Protein AF-A0ABD0NNN8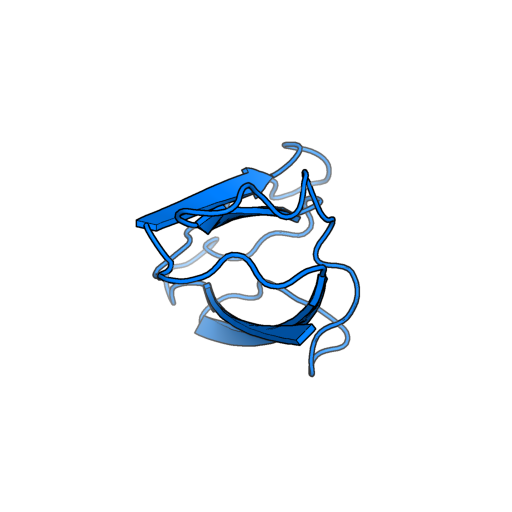-F1 (afdb_monomer_lite)

Structure (mmCIF, N/CA/C/O backbone):
data_AF-A0ABD0NNN8-F1
#
_entry.id   AF-A0ABD0NNN8-F1
#
loop_
_atom_site.group_PDB
_atom_site.id
_atom_site.type_symbol
_atom_site.label_atom_id
_atom_site.label_alt_id
_atom_site.label_comp_id
_atom_site.label_asym_id
_atom_site.label_entity_id
_atom_site.label_seq_id
_atom_site.pdbx_PDB_ins_code
_atom_site.Cartn_x
_atom_site.Cartn_y
_atom_site.Cartn_z
_atom_site.occupancy
_atom_site.B_iso_or_equiv
_atom_site.auth_seq_id
_atom_site.auth_comp_id
_atom_site.auth_asym_id
_atom_site.auth_atom_id
_atom_site.pdbx_PDB_model_num
ATOM 1 N N . ASN A 1 1 ? -3.445 3.532 18.118 1.00 86.50 1 ASN A N 1
ATOM 2 C CA . ASN A 1 1 ? -3.176 2.179 17.594 1.00 86.50 1 ASN A CA 1
ATOM 3 C C . ASN A 1 1 ? -2.260 2.252 16.386 1.00 86.50 1 ASN A C 1
ATOM 5 O O . ASN A 1 1 ? -2.144 3.307 15.764 1.00 86.50 1 ASN A O 1
ATOM 9 N N . SER A 1 2 ? -1.578 1.152 16.086 1.00 94.06 2 SER A N 1
ATOM 10 C CA . SER A 1 2 ? -0.723 1.006 14.907 1.00 94.06 2 SER A CA 1
ATOM 11 C C . SER A 1 2 ? -1.162 -0.215 14.113 1.00 94.06 2 SER A C 1
ATOM 13 O O . SER A 1 2 ? -1.430 -1.261 14.697 1.00 94.06 2 SER A O 1
ATOM 15 N N . TYR A 1 3 ? -1.207 -0.068 12.795 1.00 95.88 3 TYR A N 1
ATOM 16 C CA . TYR A 1 3 ? -1.503 -1.138 11.853 1.00 95.88 3 TYR A CA 1
ATOM 17 C C . TYR A 1 3 ? -0.247 -1.425 11.042 1.00 95.88 3 TYR A C 1
ATOM 19 O O . TYR A 1 3 ? 0.323 -0.508 10.448 1.00 95.88 3 TYR A O 1
ATOM 27 N N . GLU A 1 4 ? 0.185 -2.679 11.036 1.00 97.25 4 GLU A N 1
ATOM 28 C CA . GLU A 1 4 ? 1.265 -3.149 10.176 1.00 97.25 4 GLU A CA 1
ATOM 29 C C . GLU A 1 4 ? 0.663 -3.664 8.868 1.00 97.25 4 GLU A C 1
ATOM 31 O O . GLU A 1 4 ? -0.281 -4.455 8.873 1.00 97.25 4 GLU A O 1
ATOM 36 N N . VAL A 1 5 ? 1.156 -3.147 7.747 1.00 97.44 5 VAL A N 1
ATOM 37 C CA . VAL A 1 5 ? 0.677 -3.476 6.405 1.00 97.44 5 VAL A CA 1
ATOM 38 C C . VAL A 1 5 ? 1.838 -4.066 5.630 1.00 97.44 5 VAL A C 1
ATOM 40 O O . VAL A 1 5 ? 2.820 -3.371 5.377 1.00 97.44 5 VAL A O 1
ATOM 43 N N . HIS A 1 6 ? 1.692 -5.324 5.237 1.00 98.31 6 HIS A N 1
ATOM 44 C CA . HIS A 1 6 ? 2.615 -6.017 4.351 1.00 98.31 6 HIS A CA 1
ATOM 45 C C . HIS A 1 6 ? 2.071 -5.910 2.932 1.00 98.31 6 HIS A C 1
ATOM 47 O O . HIS A 1 6 ? 0.918 -6.264 2.694 1.00 98.31 6 HIS A O 1
ATOM 53 N N . VAL A 1 7 ? 2.878 -5.389 2.017 1.00 98.38 7 VAL A N 1
ATOM 54 C CA . VAL A 1 7 ? 2.526 -5.232 0.606 1.00 98.38 7 VAL A CA 1
ATOM 55 C C . VAL A 1 7 ? 3.471 -6.088 -0.212 1.00 98.38 7 VAL A C 1
ATOM 57 O O . VAL A 1 7 ? 4.680 -5.864 -0.182 1.00 98.38 7 VAL A O 1
ATOM 60 N N . PHE A 1 8 ? 2.929 -7.039 -0.965 1.00 98.50 8 PHE A N 1
ATOM 61 C CA . PHE A 1 8 ? 3.726 -7.903 -1.828 1.00 98.50 8 PHE A CA 1
ATOM 62 C C . PHE A 1 8 ? 3.553 -7.482 -3.281 1.00 98.50 8 PHE A C 1
ATOM 64 O O . PHE A 1 8 ? 2.463 -7.558 -3.849 1.00 98.50 8 PHE A O 1
ATOM 71 N N . THR A 1 9 ? 4.641 -7.051 -3.907 1.00 98.50 9 THR A N 1
ATOM 72 C CA . THR A 1 9 ? 4.663 -6.804 -5.350 1.00 98.50 9 THR A CA 1
ATOM 73 C C . THR A 1 9 ? 5.004 -8.108 -6.057 1.00 98.50 9 THR A C 1
ATOM 75 O O . THR A 1 9 ? 5.955 -8.792 -5.675 1.00 98.50 9 THR A O 1
ATOM 78 N N . GLY A 1 10 ? 4.237 -8.489 -7.079 1.00 98.31 10 GLY A N 1
ATOM 79 C CA . GLY A 1 10 ? 4.464 -9.784 -7.721 1.00 98.31 10 GLY A CA 1
ATOM 80 C C . GLY A 1 10 ? 5.780 -9.854 -8.499 1.00 98.31 10 GLY A C 1
ATOM 81 O O . GLY A 1 10 ? 6.475 -8.861 -8.714 1.00 98.31 10 GLY A O 1
ATOM 82 N N . ASP A 1 11 ? 6.128 -11.062 -8.932 1.00 97.88 11 ASP A N 1
ATOM 83 C CA . ASP A 1 11 ? 7.444 -11.374 -9.507 1.00 97.88 11 ASP A CA 1
ATOM 84 C C . ASP A 1 11 ? 7.439 -11.484 -11.048 1.00 97.88 11 ASP A C 1
ATOM 86 O O . ASP A 1 11 ? 8.296 -12.117 -11.664 1.00 97.88 11 ASP A O 1
ATOM 90 N N . MET A 1 12 ? 6.465 -10.868 -11.721 1.00 96.75 12 MET A N 1
ATOM 91 C CA . MET A 1 12 ? 6.474 -10.794 -13.186 1.00 96.75 12 MET A CA 1
ATOM 92 C C . MET A 1 12 ? 7.297 -9.607 -13.697 1.00 96.75 12 MET A C 1
ATOM 94 O O . MET A 1 12 ? 7.511 -8.611 -13.003 1.00 96.75 12 MET A O 1
ATOM 98 N N . LEU A 1 13 ? 7.788 -9.707 -14.934 1.00 95.94 13 LEU A N 1
ATOM 99 C CA . LEU A 1 13 ? 8.521 -8.614 -15.570 1.00 95.94 13 LEU A CA 1
ATOM 100 C C . LEU A 1 13 ? 7.639 -7.356 -15.633 1.00 95.94 13 LEU A C 1
ATOM 102 O O . LEU A 1 13 ? 6.518 -7.415 -16.130 1.00 95.94 13 LEU A O 1
ATOM 106 N N . GLY A 1 14 ? 8.154 -6.228 -15.138 1.00 94.94 14 GLY A N 1
ATOM 107 C CA . GLY A 1 14 ? 7.407 -4.967 -15.086 1.00 94.94 14 GLY A CA 1
ATOM 108 C C . GLY A 1 14 ? 6.362 -4.887 -13.967 1.00 94.94 14 GLY A C 1
ATOM 109 O O . GLY A 1 14 ? 5.502 -4.018 -14.024 1.00 94.94 14 GLY A O 1
ATOM 110 N N . ALA A 1 15 ? 6.417 -5.776 -12.966 1.00 97.38 15 ALA A N 1
ATOM 111 C CA . ALA A 1 15 ? 5.481 -5.757 -11.843 1.00 97.38 15 ALA A CA 1
ATOM 112 C C . ALA A 1 15 ? 5.662 -4.565 -10.896 1.00 97.38 15 ALA A C 1
ATOM 114 O O . ALA A 1 15 ? 4.686 -4.178 -10.262 1.00 97.38 15 ALA A O 1
ATOM 115 N N . GLY A 1 16 ? 6.882 -4.028 -10.772 1.00 97.38 16 GLY A N 1
ATOM 116 C CA . GLY A 1 16 ? 7.203 -2.949 -9.836 1.00 97.38 16 GLY A CA 1
ATOM 117 C C . GLY A 1 16 ? 6.745 -1.566 -10.291 1.00 97.38 16 GLY A C 1
ATOM 118 O O . GLY A 1 16 ? 6.443 -1.367 -11.468 1.00 97.38 16 GLY A O 1
ATOM 119 N N . THR A 1 17 ? 6.697 -0.611 -9.358 1.00 97.44 17 THR A N 1
ATOM 120 C CA . THR A 1 17 ? 6.258 0.759 -9.651 1.00 97.44 17 THR A CA 1
ATOM 121 C C . THR A 1 17 ? 6.985 1.830 -8.845 1.00 97.44 17 THR A C 1
ATOM 123 O O . THR A 1 17 ? 7.203 1.694 -7.646 1.00 97.44 17 THR A O 1
ATOM 126 N N . ASP A 1 18 ? 7.231 2.969 -9.494 1.00 95.69 18 ASP A N 1
ATOM 127 C CA . ASP A 1 18 ? 7.674 4.201 -8.836 1.00 95.69 18 ASP A CA 1
ATOM 128 C C . ASP A 1 18 ? 6.502 5.141 -8.491 1.00 95.69 18 ASP A C 1
ATOM 130 O O . ASP A 1 18 ? 6.690 6.215 -7.906 1.00 95.69 18 ASP A O 1
ATOM 134 N N . ALA A 1 19 ? 5.265 4.781 -8.844 1.00 97.19 19 ALA A N 1
ATOM 135 C CA . ALA A 1 19 ? 4.099 5.614 -8.571 1.00 97.19 19 ALA A CA 1
ATOM 136 C C . ALA A 1 19 ? 3.880 5.827 -7.062 1.00 97.19 19 ALA A C 1
ATOM 138 O O . ALA A 1 19 ? 4.277 5.040 -6.200 1.00 97.19 19 ALA A O 1
ATOM 139 N N . GLY A 1 20 ? 3.195 6.9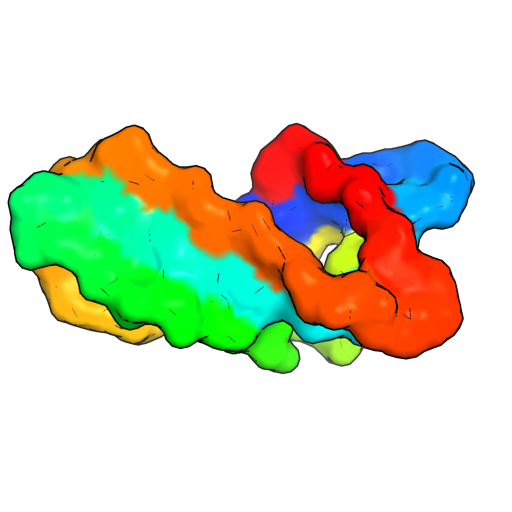13 -6.705 1.00 97.00 20 GLY A N 1
ATOM 140 C CA . GLY A 1 20 ? 2.769 7.105 -5.326 1.00 97.00 20 GLY A CA 1
ATOM 141 C C . GLY A 1 20 ? 1.673 6.105 -4.967 1.00 97.00 20 GLY A C 1
ATOM 142 O O . GLY A 1 20 ? 0.580 6.207 -5.516 1.00 97.00 20 GLY A O 1
ATOM 143 N N . VAL A 1 21 ? 1.928 5.208 -4.011 1.00 97.88 21 VAL A N 1
ATOM 144 C CA . VAL A 1 21 ? 0.932 4.251 -3.494 1.00 97.88 21 VAL A CA 1
ATOM 145 C C . VAL A 1 21 ? 0.269 4.774 -2.216 1.00 97.88 21 VAL A C 1
ATOM 147 O O . VAL A 1 21 ? 0.907 5.381 -1.346 1.00 97.88 21 VAL A O 1
ATOM 150 N N . TYR A 1 22 ? -1.040 4.562 -2.118 1.00 98.25 22 TYR A N 1
ATOM 151 C CA . TYR A 1 22 ? -1.909 5.054 -1.058 1.00 98.25 22 TYR A CA 1
ATOM 152 C C . TYR A 1 22 ? -2.819 3.938 -0.557 1.00 98.25 22 TYR A C 1
ATOM 154 O O . TYR A 1 22 ? -3.326 3.148 -1.352 1.00 98.25 22 TYR A O 1
ATOM 162 N N . ILE A 1 23 ? -3.071 3.926 0.747 1.00 98.19 23 ILE A N 1
ATOM 163 C CA . ILE A 1 23 ? -3.919 2.951 1.428 1.00 98.19 23 ILE A CA 1
ATOM 164 C C . ILE A 1 23 ? -5.024 3.650 2.225 1.00 98.19 23 ILE A C 1
ATOM 166 O O . ILE A 1 23 ? -4.811 4.730 2.772 1.00 98.19 23 ILE A O 1
ATOM 170 N N . ASN A 1 24 ? -6.190 3.023 2.329 1.00 98.00 24 ASN A N 1
ATOM 171 C CA . ASN A 1 24 ? -7.182 3.315 3.357 1.00 98.00 24 ASN A CA 1
ATOM 172 C C . ASN A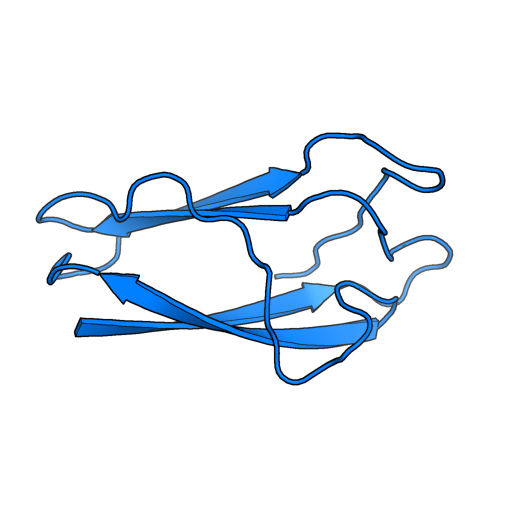 1 24 ? -7.669 2.001 3.984 1.00 98.00 24 ASN A C 1
ATOM 174 O O . ASN A 1 24 ? -8.076 1.088 3.258 1.00 98.00 24 ASN A O 1
ATOM 178 N N . ILE A 1 25 ? -7.611 1.904 5.311 1.00 97.94 25 ILE A N 1
ATOM 179 C CA . ILE A 1 25 ? -8.042 0.736 6.081 1.00 97.94 25 ILE A CA 1
ATOM 180 C C . ILE A 1 25 ? -9.379 1.071 6.740 1.00 97.94 25 ILE A C 1
ATOM 182 O O . ILE A 1 25 ? -9.492 2.087 7.421 1.00 97.94 25 ILE A O 1
ATOM 186 N N . TYR A 1 26 ? -10.370 0.204 6.552 1.00 97.69 26 TYR A N 1
ATOM 187 C CA . TYR A 1 26 ? -11.725 0.344 7.076 1.00 97.69 26 TYR A CA 1
ATOM 188 C C . TYR A 1 26 ? -11.982 -0.714 8.150 1.00 97.69 26 TYR A C 1
ATOM 190 O O . TYR A 1 26 ? -11.757 -1.908 7.918 1.00 97.69 26 TYR A O 1
ATOM 198 N N . GLY A 1 27 ? -12.514 -0.290 9.291 1.00 97.62 27 GLY A N 1
ATOM 199 C CA . GLY A 1 27 ? -13.027 -1.161 10.344 1.00 97.62 27 GLY A CA 1
ATOM 200 C C . GLY A 1 27 ? -14.428 -0.751 10.792 1.00 97.62 27 GLY A C 1
ATOM 201 O O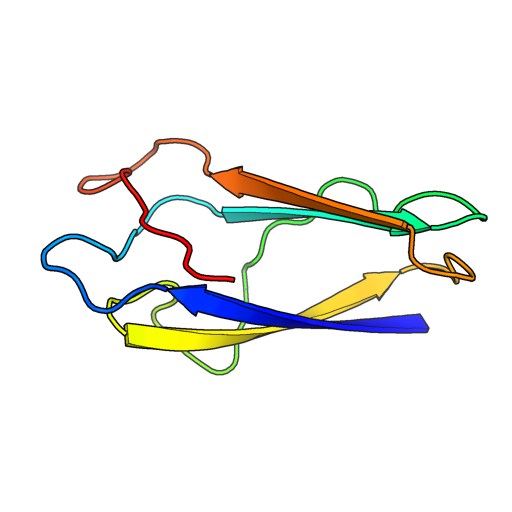 . GLY A 1 27 ? -15.059 0.127 10.206 1.00 97.62 27 GLY A O 1
ATOM 202 N N . GLU A 1 28 ? -14.939 -1.415 11.822 1.00 98.00 28 GLU A N 1
ATOM 203 C CA . GLU A 1 28 ? -16.277 -1.154 12.374 1.00 98.00 28 GLU A CA 1
ATOM 204 C C . GLU A 1 28 ? -16.432 0.250 12.960 1.00 98.00 28 GLU A C 1
ATOM 206 O O . GLU A 1 28 ? -17.519 0.819 12.901 1.00 98.00 28 GLU A O 1
ATOM 211 N N . MET A 1 29 ? -15.353 0.815 13.505 1.00 97.25 29 MET A N 1
ATOM 212 C CA . MET A 1 29 ? -15.372 2.115 14.183 1.00 97.25 29 MET A CA 1
ATOM 213 C C . MET A 1 29 ? -14.928 3.285 13.289 1.00 97.25 29 MET A C 1
ATOM 215 O O . MET A 1 29 ? -14.772 4.402 13.777 1.00 97.25 29 MET A O 1
ATOM 219 N N . GLY A 1 30 ? -14.730 3.056 11.985 1.00 96.31 30 GLY A N 1
ATOM 220 C CA . GLY A 1 30 ? -14.350 4.090 11.019 1.00 96.31 30 GLY A CA 1
ATOM 221 C C . GLY A 1 30 ? -13.231 3.654 10.075 1.00 96.31 30 GLY A C 1
ATOM 222 O O . GLY A 1 30 ? -13.035 2.464 9.826 1.00 96.31 30 GLY A O 1
ATOM 223 N N . ASP A 1 31 ? -12.483 4.620 9.540 1.00 96.75 31 ASP A N 1
ATOM 224 C CA . ASP A 1 31 ? -11.361 4.368 8.636 1.00 96.75 31 ASP A CA 1
ATOM 225 C C . ASP A 1 31 ? -10.144 5.249 8.940 1.00 96.75 31 ASP A C 1
ATOM 227 O O . ASP A 1 31 ? -10.222 6.250 9.655 1.00 96.75 31 ASP A O 1
ATOM 231 N N . THR A 1 32 ? -8.981 4.869 8.413 1.00 96.38 32 THR A N 1
ATOM 232 C CA . THR A 1 32 ? -7.739 5.620 8.645 1.00 96.38 32 THR A CA 1
ATOM 233 C C . THR A 1 32 ? -7.689 6.951 7.903 1.00 96.38 32 THR A C 1
ATOM 235 O O . THR A 1 32 ? -6.746 7.724 8.116 1.00 96.38 32 THR A O 1
ATOM 238 N N . GLY A 1 33 ? -8.627 7.210 6.993 1.00 96.56 33 GLY A N 1
ATOM 239 C CA . GLY A 1 33 ? -8.433 8.104 5.867 1.00 96.56 33 GLY A CA 1
ATOM 240 C C . GLY A 1 33 ? -7.380 7.555 4.906 1.00 96.56 33 GLY A C 1
ATOM 241 O O . GLY A 1 33 ? -6.695 6.562 5.169 1.00 96.56 33 GLY A O 1
ATOM 242 N N . GLU A 1 34 ? -7.207 8.236 3.779 1.00 96.94 34 GLU A N 1
ATOM 243 C CA . GLU A 1 34 ? -6.171 7.869 2.824 1.00 96.94 34 GLU A CA 1
ATOM 244 C C . GLU A 1 34 ? -4.772 8.251 3.335 1.00 96.94 34 GLU A C 1
ATOM 246 O O . GLU A 1 34 ? -4.495 9.403 3.681 1.00 96.94 34 GLU A O 1
ATOM 251 N N . ARG A 1 35 ? -3.862 7.277 3.363 1.00 97.38 35 ARG A N 1
ATOM 252 C CA . ARG A 1 35 ? -2.478 7.420 3.817 1.00 97.38 35 ARG A CA 1
ATOM 253 C C . ARG A 1 35 ? -1.528 7.056 2.690 1.00 97.38 35 ARG A C 1
ATOM 255 O O . ARG A 1 35 ? -1.660 6.007 2.071 1.00 97.38 35 ARG A O 1
ATOM 262 N N . LYS A 1 36 ? -0.539 7.912 2.427 1.00 97.62 36 LYS A N 1
ATOM 263 C CA . LYS A 1 36 ? 0.526 7.593 1.469 1.00 97.62 36 LYS A CA 1
ATOM 264 C C . LYS A 1 36 ? 1.537 6.642 2.110 1.00 97.62 36 LYS A C 1
ATOM 266 O O . LYS A 1 36 ? 2.066 6.953 3.178 1.00 97.62 36 LYS A O 1
ATOM 271 N N . LEU A 1 37 ? 1.861 5.554 1.422 1.00 97.75 37 LEU A N 1
ATOM 272 C CA . LEU A 1 37 ? 2.872 4.582 1.833 1.00 97.75 37 LEU A CA 1
ATOM 273 C C . LEU A 1 37 ? 4.277 5.121 1.515 1.00 97.75 37 LEU A C 1
ATOM 275 O O . LEU A 1 37 ? 4.827 4.904 0.439 1.00 97.75 37 LEU A O 1
ATOM 279 N N . ARG A 1 38 ? 4.825 5.943 2.422 1.00 95.38 38 ARG A N 1
ATOM 280 C CA . ARG A 1 38 ? 6.077 6.694 2.188 1.00 95.38 38 ARG A CA 1
ATOM 281 C C . ARG A 1 38 ? 7.339 6.016 2.714 1.00 95.38 38 ARG A C 1
ATOM 283 O O . ARG A 1 38 ? 8.400 6.250 2.150 1.00 95.38 38 ARG A O 1
ATOM 290 N N . LYS A 1 39 ? 7.242 5.284 3.823 1.00 96.31 39 LYS A N 1
ATOM 291 C CA . LYS A 1 39 ? 8.388 4.693 4.523 1.00 96.31 39 LYS A CA 1
ATOM 292 C C . LYS A 1 39 ? 8.089 3.227 4.806 1.00 96.31 39 LYS A C 1
ATOM 294 O O . LYS A 1 39 ? 7.201 2.971 5.616 1.00 96.31 39 LYS A O 1
ATOM 299 N N . SER A 1 40 ? 8.807 2.326 4.145 1.00 97.56 40 SER A N 1
ATOM 300 C CA . SER A 1 40 ? 8.841 0.903 4.485 1.00 97.56 40 SER A CA 1
ATOM 301 C C . SER A 1 40 ? 10.195 0.532 5.100 1.00 97.56 40 SER A C 1
ATOM 303 O O . SER A 1 40 ? 11.043 1.393 5.354 1.00 97.56 40 SER A O 1
ATOM 305 N N . ASN A 1 41 ? 10.397 -0.764 5.315 1.00 97.56 41 ASN A N 1
ATOM 306 C CA . ASN A 1 41 ? 11.688 -1.407 5.556 1.00 97.56 41 ASN A CA 1
ATOM 307 C C . ASN A 1 41 ? 12.673 -1.314 4.367 1.00 97.56 41 ASN A C 1
ATOM 309 O O . ASN A 1 41 ? 13.843 -1.656 4.536 1.00 97.56 41 ASN A O 1
ATOM 313 N N . HIS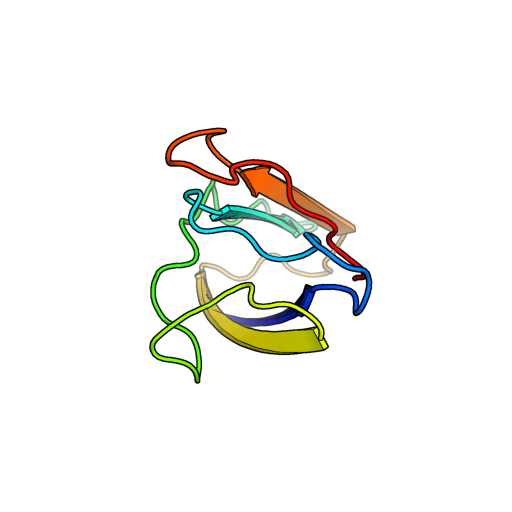 A 1 42 ? 12.247 -0.830 3.195 1.00 97.69 42 HIS A N 1
ATOM 314 C CA . HIS A 1 42 ? 13.095 -0.638 2.019 1.00 97.69 42 HIS A CA 1
ATOM 315 C C . HIS A 1 42 ? 13.190 0.839 1.590 1.00 97.69 42 HIS A C 1
ATOM 317 O O . HIS A 1 42 ? 12.254 1.628 1.720 1.00 97.69 42 HIS A O 1
ATOM 323 N N . LEU A 1 43 ? 14.359 1.232 1.061 1.00 96.06 43 LEU A N 1
ATOM 324 C CA . LEU A 1 43 ? 14.578 2.582 0.514 1.00 96.06 43 LEU A CA 1
ATOM 325 C C . LEU A 1 43 ? 13.852 2.781 -0.817 1.00 96.06 43 LEU A C 1
ATOM 327 O O . LEU A 1 43 ? 13.248 3.833 -1.035 1.00 96.06 43 LEU A O 1
ATOM 331 N N . ASN A 1 44 ? 13.915 1.769 -1.686 1.00 95.50 44 ASN A N 1
ATOM 332 C CA . ASN A 1 44 ? 13.087 1.684 -2.875 1.00 95.50 44 ASN A CA 1
ATOM 333 C C . ASN A 1 44 ? 11.991 0.641 -2.647 1.00 95.50 44 ASN A C 1
ATOM 335 O O . ASN A 1 44 ? 12.301 -0.456 -2.189 1.00 95.50 44 ASN A O 1
ATOM 339 N N . LYS A 1 45 ? 10.745 1.033 -2.910 1.00 97.19 45 LYS A N 1
ATOM 340 C CA . LYS A 1 45 ? 9.536 0.323 -2.470 1.00 97.19 45 LYS A CA 1
ATOM 341 C C . LYS A 1 45 ? 8.759 -0.102 -3.693 1.00 97.19 45 LYS A C 1
ATOM 343 O O . LYS A 1 45 ? 8.766 0.655 -4.658 1.00 97.19 45 LYS A O 1
ATOM 348 N N . PHE A 1 46 ? 7.980 -1.162 -3.560 1.00 97.44 46 PHE A N 1
ATOM 349 C CA . PHE A 1 46 ? 7.130 -1.715 -4.604 1.00 97.44 46 PHE A CA 1
ATOM 350 C C . PHE A 1 46 ? 7.940 -2.241 -5.790 1.00 97.44 46 PHE A C 1
ATOM 352 O O . PHE A 1 46 ? 7.512 -2.138 -6.939 1.00 97.44 46 PHE A O 1
ATOM 359 N N . GLU A 1 47 ? 9.116 -2.806 -5.511 1.00 97.69 47 GLU A N 1
ATOM 360 C CA . GLU A 1 47 ? 9.942 -3.463 -6.519 1.00 97.69 47 GLU A CA 1
ATOM 361 C C . GLU A 1 47 ? 9.446 -4.878 -6.819 1.00 97.69 47 GLU A C 1
ATOM 363 O O . GLU A 1 47 ? 8.822 -5.538 -5.992 1.00 97.69 47 GLU A O 1
ATOM 368 N N . ARG A 1 48 ? 9.734 -5.372 -8.024 1.00 97.50 48 ARG A N 1
ATOM 369 C CA . ARG A 1 48 ? 9.356 -6.729 -8.442 1.00 97.50 48 ARG A CA 1
ATOM 370 C C . ARG A 1 48 ? 9.798 -7.776 -7.403 1.00 97.50 48 ARG A C 1
ATOM 372 O O . ARG A 1 48 ? 10.975 -7.834 -7.053 1.00 97.50 48 ARG A O 1
ATOM 379 N N . GLY A 1 49 ? 8.866 -8.629 -6.973 1.00 98.00 49 GLY A N 1
ATOM 380 C CA . GLY A 1 49 ? 9.118 -9.717 -6.021 1.00 98.00 49 GLY A CA 1
ATOM 381 C C . GLY A 1 49 ? 9.418 -9.261 -4.586 1.00 98.00 49 GLY A C 1
ATOM 382 O O . GLY A 1 49 ? 9.836 -10.081 -3.770 1.00 98.00 49 GLY A O 1
ATOM 383 N N . GLN A 1 50 ? 9.243 -7.973 -4.278 1.00 98.19 50 GLN A N 1
ATOM 384 C CA . GLN A 1 50 ? 9.541 -7.390 -2.972 1.00 98.19 50 GLN A CA 1
ATOM 385 C C . GLN A 1 50 ? 8.335 -7.446 -2.028 1.00 98.19 50 GLN A C 1
ATOM 387 O O . GLN A 1 50 ? 7.182 -7.285 -2.441 1.00 98.19 50 GLN A O 1
ATOM 392 N N . GLU A 1 51 ? 8.632 -7.617 -0.741 1.00 98.62 51 GLU A N 1
ATOM 393 C CA . GLU A 1 51 ? 7.715 -7.362 0.365 1.00 98.62 51 GLU A CA 1
ATOM 394 C C . GLU A 1 51 ? 8.097 -6.047 1.052 1.00 98.62 51 GLU A C 1
ATOM 396 O O . GLU A 1 51 ? 9.195 -5.913 1.595 1.00 98.62 51 GLU A O 1
ATOM 401 N N . ASP A 1 52 ? 7.175 -5.089 1.067 1.00 98.69 52 ASP A N 1
ATOM 402 C CA . ASP A 1 52 ? 7.314 -3.849 1.819 1.00 98.69 52 ASP A CA 1
ATOM 403 C C . ASP A 1 52 ? 6.406 -3.852 3.047 1.00 98.69 52 ASP A C 1
ATOM 405 O O . ASP A 1 52 ? 5.192 -4.038 2.943 1.00 98.69 52 ASP A O 1
ATOM 409 N N . VAL A 1 53 ? 6.983 -3.557 4.210 1.00 98.44 53 VAL A N 1
ATOM 410 C CA . VAL A 1 53 ? 6.263 -3.456 5.483 1.00 98.44 53 VAL A CA 1
ATOM 411 C C . VAL A 1 53 ? 6.125 -1.993 5.887 1.00 98.44 53 VAL A C 1
ATOM 413 O O . VAL A 1 53 ? 7.120 -1.279 6.029 1.00 98.44 53 VAL A O 1
ATOM 416 N N . PHE A 1 54 ? 4.889 -1.542 6.096 1.00 98.25 54 PHE A N 1
ATOM 417 C CA . PHE A 1 54 ? 4.555 -0.176 6.496 1.00 98.25 54 PHE A CA 1
ATOM 418 C C . PHE A 1 54 ? 3.834 -0.150 7.840 1.00 98.25 54 PHE A C 1
ATOM 420 O O . PHE A 1 54 ? 2.918 -0.931 8.085 1.00 98.25 54 PHE A O 1
ATOM 427 N N . THR A 1 55 ? 4.160 0.837 8.673 1.00 97.56 55 THR A N 1
ATOM 428 C CA . THR A 1 55 ? 3.398 1.130 9.893 1.00 97.56 55 THR A CA 1
ATOM 429 C C . THR A 1 55 ? 2.478 2.327 9.671 1.00 97.56 55 THR A C 1
ATOM 431 O O . THR A 1 55 ? 2.934 3.443 9.409 1.00 97.56 55 THR A O 1
ATOM 434 N N . ILE A 1 56 ? 1.172 2.115 9.823 1.00 96.31 56 ILE A N 1
ATOM 435 C CA . ILE A 1 56 ? 0.146 3.156 9.741 1.00 96.31 56 ILE A CA 1
ATOM 436 C C . ILE A 1 56 ? -0.361 3.479 11.143 1.00 96.31 56 ILE A C 1
ATOM 438 O O . ILE A 1 56 ? -0.909 2.628 11.841 1.00 96.31 56 ILE A O 1
ATOM 442 N N . MET A 1 57 ? -0.195 4.734 11.557 1.00 93.88 57 MET A N 1
ATOM 443 C CA . MET A 1 57 ? -0.750 5.228 12.817 1.00 93.88 57 MET A CA 1
ATOM 444 C C . MET A 1 57 ? -2.201 5.668 12.626 1.00 93.88 57 MET A C 1
ATOM 446 O O . MET A 1 57 ? -2.516 6.395 11.681 1.00 93.88 57 MET A O 1
ATOM 450 N N . GLY A 1 58 ? -3.072 5.261 13.548 1.00 91.50 58 GLY A N 1
ATOM 451 C CA . GLY A 1 58 ? -4.492 5.588 13.503 1.00 91.50 58 GLY A CA 1
ATOM 452 C C . GLY A 1 58 ? -5.206 5.403 14.840 1.00 91.50 58 GLY A C 1
ATOM 453 O O . GLY A 1 58 ? -4.638 4.923 15.830 1.00 91.50 58 GLY A O 1
ATOM 454 N N . MET A 1 59 ? -6.476 5.808 14.854 1.00 93.88 59 MET A N 1
ATOM 455 C CA . MET A 1 59 ? -7.404 5.449 15.927 1.00 93.88 59 MET A CA 1
ATOM 456 C C 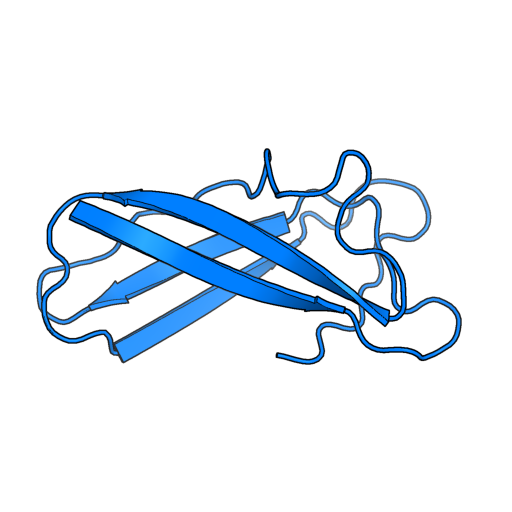. MET A 1 59 ? -7.691 3.948 15.889 1.00 93.88 59 MET A C 1
ATOM 458 O O . MET A 1 59 ? -7.346 3.271 14.923 1.00 93.88 59 MET A O 1
ATOM 462 N N . ASP A 1 60 ? -8.297 3.430 16.952 1.00 96.12 60 ASP A N 1
ATOM 463 C CA . ASP A 1 60 ? -8.825 2.075 16.915 1.00 96.12 60 ASP A CA 1
ATOM 464 C C . ASP A 1 60 ? -9.983 1.987 15.916 1.00 96.12 60 ASP A C 1
ATOM 466 O O . ASP A 1 60 ? -10.971 2.705 16.042 1.00 96.12 60 ASP A O 1
ATOM 470 N N . LEU A 1 61 ? -9.848 1.120 14.920 1.00 97.19 61 LEU A N 1
ATOM 471 C CA . LEU A 1 61 ? -10.876 0.846 13.922 1.00 97.19 61 LEU A CA 1
ATOM 472 C C . LEU A 1 61 ? -11.795 -0.311 14.340 1.00 97.19 61 LEU A C 1
ATOM 474 O O . LEU A 1 61 ? -12.768 -0.588 13.640 1.00 97.19 61 LEU A O 1
ATOM 478 N N . GLY A 1 62 ? -11.506 -0.999 15.450 1.00 96.94 62 GLY A N 1
ATOM 479 C CA . GLY A 1 62 ? -12.193 -2.232 15.825 1.00 96.94 62 GLY A CA 1
ATOM 480 C C . GLY A 1 62 ? -11.862 -3.368 14.860 1.00 96.94 62 GLY A C 1
ATOM 481 O O . GLY A 1 62 ? -10.739 -3.468 14.359 1.00 96.94 62 GLY A O 1
ATOM 482 N N . LEU A 1 63 ? -12.839 -4.234 14.576 1.00 96.81 63 LEU A N 1
ATOM 483 C CA . LEU A 1 63 ? -12.640 -5.331 13.631 1.00 96.81 63 LEU A CA 1
ATOM 484 C C . LEU A 1 63 ? -12.438 -4.782 12.211 1.00 96.81 63 LEU A C 1
ATOM 486 O O . LEU A 1 63 ? -13.306 -4.094 11.669 1.00 96.81 63 LEU A O 1
ATOM 490 N N . LEU A 1 64 ? -11.301 -5.113 11.594 1.00 96.94 64 LEU A N 1
ATOM 491 C CA . LEU A 1 64 ? -10.997 -4.719 10.219 1.00 96.94 64 LEU A CA 1
ATOM 492 C C . LEU A 1 64 ? -11.953 -5.407 9.242 1.00 96.94 64 LEU A C 1
ATOM 494 O O . LEU A 1 64 ? -12.228 -6.602 9.353 1.00 96.94 64 LEU A O 1
ATOM 498 N N . LYS A 1 65 ? -12.460 -4.649 8.270 1.00 97.56 65 LYS A N 1
ATOM 499 C CA . LYS A 1 65 ? -13.451 -5.126 7.293 1.00 97.56 65 LYS A CA 1
ATOM 500 C C . LYS A 1 65 ? -12.934 -5.107 5.869 1.00 97.56 65 LYS A C 1
ATOM 502 O O . LYS A 1 65 ? -13.279 -5.980 5.078 1.00 97.56 65 LYS A O 1
ATOM 507 N N . LYS A 1 66 ? -12.165 -4.078 5.517 1.00 96.19 66 LYS A N 1
ATOM 508 C CA . LYS A 1 66 ? -11.730 -3.835 4.143 1.00 96.19 66 LYS A CA 1
ATOM 509 C C . LYS A 1 66 ? -10.460 -3.001 4.121 1.00 96.19 66 LYS A C 1
ATOM 511 O O . LYS A 1 66 ? -10.258 -2.126 4.955 1.00 96.19 66 LYS A O 1
ATOM 516 N N . LEU A 1 67 ? -9.669 -3.208 3.080 1.00 96.50 67 LEU A N 1
ATOM 517 C CA . LEU A 1 67 ? -8.562 -2.349 2.699 1.00 96.50 67 LEU A CA 1
ATOM 518 C C . LEU A 1 67 ? -8.796 -1.859 1.268 1.00 96.50 67 LEU A C 1
ATOM 520 O O . LEU A 1 67 ? -9.300 -2.592 0.416 1.00 96.50 67 LEU A O 1
ATOM 524 N N . ARG A 1 68 ? -8.475 -0.594 1.005 1.00 97.94 68 ARG A N 1
ATOM 525 C CA . ARG A 1 68 ? -8.395 -0.043 -0.347 1.00 97.94 68 ARG A CA 1
ATOM 526 C C . ARG A 1 68 ? -6.977 0.430 -0.584 1.00 97.94 68 ARG A C 1
ATOM 528 O O . ARG A 1 68 ? -6.466 1.230 0.191 1.00 97.94 68 ARG A O 1
ATOM 535 N N . ILE A 1 69 ? -6.392 -0.008 -1.684 1.00 98.06 69 ILE A N 1
ATOM 536 C CA . ILE A 1 69 ? -5.084 0.436 -2.140 1.00 98.06 69 ILE A CA 1
ATOM 537 C C . ILE A 1 69 ? -5.212 1.007 -3.547 1.00 98.06 69 ILE A C 1
ATOM 539 O O . ILE A 1 69 ? -6.025 0.543 -4.349 1.00 98.06 69 ILE A O 1
ATOM 543 N N . ARG A 1 70 ? -4.479 2.082 -3.820 1.00 97.00 70 ARG A N 1
ATOM 544 C CA . ARG A 1 70 ? -4.411 2.711 -5.140 1.00 97.00 70 ARG A CA 1
ATOM 545 C C . ARG A 1 70 ? -3.022 3.282 -5.378 1.00 97.00 70 ARG A C 1
ATOM 547 O O . ARG A 1 70 ? -2.298 3.566 -4.428 1.00 97.00 70 ARG A O 1
ATOM 554 N N . HIS A 1 71 ? -2.712 3.566 -6.632 1.00 97.19 71 HIS A N 1
ATOM 555 C CA . HIS A 1 71 ? -1.570 4.386 -7.020 1.00 97.19 71 HIS A CA 1
ATOM 556 C C . HIS A 1 71 ? -2.056 5.698 -7.663 1.00 97.19 71 HIS A C 1
ATOM 558 O O . HIS A 1 71 ? -3.257 5.883 -7.885 1.00 97.19 71 HIS A O 1
ATOM 564 N N . ASP A 1 72 ? -1.165 6.664 -7.882 1.00 96.69 72 ASP A N 1
ATOM 565 C CA . ASP A 1 72 ? -1.487 7.954 -8.518 1.00 96.69 72 ASP A CA 1
ATOM 566 C C . ASP A 1 72 ? -1.195 8.000 -10.026 1.00 96.69 72 ASP A C 1
ATOM 568 O O . ASP A 1 72 ? -1.379 9.044 -10.650 1.00 96.69 72 ASP A O 1
ATOM 572 N N . ASN A 1 73 ? -0.778 6.871 -10.603 1.00 95.19 73 ASN A N 1
ATOM 573 C CA . ASN A 1 73 ? -0.425 6.710 -12.012 1.00 95.19 73 ASN A CA 1
ATOM 574 C C . ASN A 1 73 ? 0.647 7.702 -12.521 1.00 95.19 73 ASN A C 1
ATOM 576 O O . ASN A 1 73 ? 0.663 8.059 -13.700 1.00 95.19 73 ASN A O 1
ATOM 580 N N . LYS A 1 74 ? 1.516 8.195 -11.629 1.00 93.56 74 LYS A N 1
ATOM 581 C CA . LYS A 1 74 ? 2.630 9.090 -11.976 1.00 93.56 74 LYS A CA 1
ATOM 582 C C . LYS A 1 74 ? 3.937 8.313 -12.142 1.00 93.56 74 LYS A C 1
ATOM 584 O O . LYS A 1 74 ? 4.057 7.196 -11.655 1.00 93.56 74 LYS A O 1
ATOM 589 N N . GLN A 1 75 ? 4.928 8.987 -12.730 1.00 89.44 75 GLN A N 1
ATOM 590 C CA . GLN A 1 75 ? 6.264 8.472 -13.073 1.00 89.44 75 GLN A CA 1
ATOM 591 C C . GLN A 1 75 ? 6.277 7.529 -14.286 1.00 89.44 75 GLN A C 1
ATOM 593 O O . GLN A 1 75 ? 5.233 7.108 -14.785 1.00 89.44 75 GLN A O 1
ATOM 598 N N . ALA A 1 76 ? 7.476 7.252 -14.804 1.00 80.12 76 ALA A N 1
ATOM 599 C CA . ALA A 1 76 ? 7.666 6.145 -15.735 1.00 80.12 76 ALA A CA 1
ATOM 600 C C . ALA A 1 76 ? 7.376 4.827 -14.992 1.00 80.12 76 ALA A C 1
ATOM 602 O O . ALA A 1 76 ? 7.639 4.736 -13.799 1.00 80.12 76 ALA A O 1
ATOM 603 N N . ASN A 1 77 ? 6.813 3.825 -15.674 1.00 81.50 77 ASN A N 1
ATOM 604 C CA . ASN A 1 77 ? 6.427 2.537 -15.069 1.00 81.50 77 ASN A CA 1
ATOM 605 C C . ASN A 1 77 ? 5.381 2.662 -13.941 1.00 81.50 77 ASN A C 1
ATOM 607 O O . ASN A 1 77 ? 5.492 2.076 -12.868 1.00 81.50 77 ASN A O 1
ATOM 611 N N . ALA A 1 78 ? 4.328 3.438 -14.200 1.00 91.62 78 ALA A N 1
ATOM 612 C CA . ALA A 1 78 ? 3.233 3.635 -13.253 1.00 91.62 78 ALA A CA 1
ATOM 613 C C . ALA A 1 78 ? 2.273 2.434 -13.127 1.00 91.62 78 ALA A C 1
ATOM 615 O O . ALA A 1 78 ? 1.432 2.417 -12.225 1.00 91.62 78 ALA A O 1
ATOM 616 N N . ALA A 1 79 ? 2.372 1.463 -14.043 1.00 94.25 79 ALA A N 1
ATOM 617 C CA . ALA A 1 79 ? 1.700 0.179 -13.907 1.00 94.25 79 ALA A CA 1
ATOM 618 C C . ALA A 1 79 ? 2.270 -0.563 -12.696 1.00 94.25 79 ALA A C 1
ATOM 620 O O . ALA A 1 79 ? 3.449 -0.434 -12.383 1.00 94.25 79 ALA A O 1
ATOM 621 N N . TRP A 1 80 ? 1.424 -1.326 -12.016 1.00 97.25 80 TRP A N 1
ATOM 622 C CA . TRP A 1 80 ? 1.827 -2.061 -10.830 1.00 97.25 80 TRP A CA 1
ATOM 623 C C . TRP A 1 80 ? 1.052 -3.365 -10.750 1.00 97.25 80 TRP A C 1
ATOM 625 O O . TRP A 1 80 ? -0.177 -3.369 -10.863 1.00 97.25 80 TRP A O 1
ATOM 635 N N . TYR A 1 81 ? 1.771 -4.465 -10.550 1.00 97.62 81 TYR A N 1
ATOM 636 C CA . TYR A 1 81 ? 1.169 -5.751 -10.242 1.00 97.62 81 TYR A CA 1
ATOM 637 C C . TYR A 1 81 ? 1.312 -6.014 -8.742 1.00 97.62 81 TYR A C 1
ATOM 639 O O . TYR A 1 81 ? 2.314 -6.548 -8.259 1.00 97.62 81 TYR A O 1
ATOM 647 N N . LEU A 1 82 ? 0.286 -5.591 -8.009 1.00 97.69 82 LEU A N 1
ATOM 648 C CA . LEU A 1 82 ? 0.105 -5.921 -6.603 1.00 97.69 82 LEU A CA 1
ATOM 649 C C . LEU A 1 82 ? -0.363 -7.375 -6.480 1.00 97.69 82 LEU A C 1
ATOM 651 O O . LEU A 1 82 ? -1.392 -7.732 -7.051 1.00 97.69 82 LEU A O 1
ATOM 655 N N . ASP A 1 83 ? 0.370 -8.184 -5.719 1.00 97.94 83 ASP A N 1
ATOM 656 C CA . ASP A 1 83 ? 0.022 -9.582 -5.455 1.00 97.94 83 ASP A CA 1
ATOM 657 C C . ASP A 1 83 ? -0.964 -9.711 -4.283 1.00 97.94 83 ASP A C 1
ATOM 659 O O . ASP A 1 83 ? -2.034 -10.301 -4.440 1.00 97.94 83 ASP A O 1
ATOM 663 N N . ARG A 1 84 ? -0.634 -9.132 -3.119 1.00 94.62 84 ARG A N 1
ATOM 664 C CA . ARG A 1 84 ? -1.480 -9.138 -1.913 1.00 94.62 84 ARG A CA 1
ATOM 665 C C . ARG A 1 84 ? -1.112 -8.033 -0.926 1.00 94.62 84 ARG A C 1
ATOM 667 O O . ARG A 1 84 ? 0.070 -7.613 -0.918 1.00 94.62 84 ARG A O 1
#

Secondary structure (DSSP, 8-state):
-EEEEEEEB-SSTT----SPEEEEEEETTEE---EE----SSSS-S-TT-EEEEEEE-----SEEEEEEEE---STT----B--

Organism: Cirrhinus mrigala (NCBI:txid683832)

Sequence (84 aa):
NSYEVHVFTGDMLGAGTDAGVYINIYGEMGDTGERKLRKSNHLNKFERGQEDVFTIMGMDLGLLKKLRIRHDNKQANAAWYLDR

InterPro domains:
  IPR001024 PLAT/LH2 domain [PF01477] (3-84)
  IPR001024 PLAT/LH2 domain [PS50095] (1-84)
  IPR036392 PLAT/LH2 domain superfamily [SSF49723] (2-84)
  IPR052970 Inner ear hair cell lipoxygenase homology domain-containing protein [PTHR45901] (2-84)

Foldseek 3Di:
DKDKDKWFQEADVLQFAPFWKWKWWAAPQGIFPIDTQDDFPDPGPRDHGDITIGIRDGDDRDGTDDMDMDTPQDDPSSHHRTDD

pLDDT: mean 96.29, std 3.13, range [80.12, 98.69]

Radius of gyration: 13.06 Å; chains: 1; bounding box: 31×20×33 Å